Protein AF-A0A7S0KZ16-F1 (afdb_monomer_lite)

Foldseek 3Di:
DDDDDDDDDDDPDDPPPPPDQQKAKAKDDWDFDDDDPVTFIKIWIWIDGQNDIAIDIDTPVVVVVLVVVLCVVDPPDDQDDQPDDDPPPCVPPVNSVVNRVSVNVRVRVQSVDLVSLQDVSVCVVRVPDPSSNVSSPVSNVVPPDPPPPPPPPPDPDDDDDD

pLDDT: mean 79.99, std 18.36, range [36.53, 97.94]

Radius of gyration: 24.98 Å; chains: 1; bounding box: 56×68×84 Å

Structure (mmCIF, N/CA/C/O backbone):
data_AF-A0A7S0KZ16-F1
#
_entry.id   AF-A0A7S0KZ16-F1
#
loop_
_atom_site.group_PDB
_atom_site.id
_atom_site.type_symbol
_atom_site.label_atom_id
_atom_site.label_alt_id
_atom_site.label_comp_id
_atom_site.label_asym_id
_atom_site.label_entity_id
_atom_site.label_seq_id
_atom_site.pdbx_PDB_ins_code
_atom_site.Cartn_x
_atom_site.Cartn_y
_atom_site.Cartn_z
_atom_site.occupancy
_atom_site.B_iso_or_equiv
_atom_site.auth_seq_id
_atom_site.auth_comp_id
_atom_site.auth_asym_id
_atom_site.auth_atom_id
_atom_site.pdbx_PDB_model_num
ATOM 1 N N . MET A 1 1 ? 36.849 -56.746 8.263 1.00 50.38 1 MET A N 1
ATOM 2 C CA . MET A 1 1 ? 36.952 -56.008 6.993 1.00 50.38 1 MET A CA 1
ATOM 3 C C . MET A 1 1 ? 35.726 -56.386 6.199 1.00 50.38 1 MET A C 1
ATOM 5 O O . MET A 1 1 ? 35.781 -57.399 5.532 1.00 50.38 1 MET A O 1
ATOM 9 N N . ASP A 1 2 ? 34.641 -55.623 6.304 1.00 40.38 2 ASP A N 1
ATOM 10 C CA . ASP A 1 2 ? 33.486 -55.799 5.423 1.00 40.38 2 ASP A CA 1
ATOM 11 C C . ASP A 1 2 ? 32.883 -54.431 5.121 1.00 40.38 2 ASP A C 1
ATOM 13 O O . ASP A 1 2 ? 32.450 -53.699 6.012 1.00 40.38 2 ASP A O 1
ATOM 17 N N . GLN A 1 3 ? 32.970 -54.075 3.841 1.00 45.72 3 GLN A N 1
ATOM 18 C CA . GLN A 1 3 ? 32.344 -52.916 3.227 1.00 45.72 3 GLN A CA 1
ATOM 19 C C . GLN A 1 3 ? 30.837 -53.163 3.127 1.00 45.72 3 GLN A C 1
ATOM 21 O O . GLN A 1 3 ? 30.412 -54.211 2.649 1.00 45.72 3 GLN A O 1
ATOM 26 N N . CYS A 1 4 ? 30.032 -52.158 3.457 1.00 42.22 4 CYS A N 1
ATOM 27 C CA . CYS A 1 4 ? 28.726 -51.982 2.833 1.00 42.22 4 CYS A CA 1
ATOM 28 C C . CYS A 1 4 ? 28.573 -50.515 2.451 1.00 42.22 4 CYS A C 1
ATOM 30 O O . CYS A 1 4 ? 28.360 -49.628 3.274 1.00 42.22 4 CYS A O 1
ATOM 32 N N . LEU A 1 5 ? 28.763 -50.312 1.154 1.00 50.22 5 LEU A N 1
ATOM 33 C CA . LEU A 1 5 ? 28.514 -49.110 0.394 1.00 50.22 5 LEU A CA 1
ATOM 34 C C . LEU A 1 5 ? 27.001 -49.035 0.152 1.00 50.22 5 LEU A C 1
ATOM 36 O O . LEU A 1 5 ? 26.462 -49.828 -0.613 1.00 50.22 5 LEU A O 1
ATOM 40 N N . LEU A 1 6 ? 26.318 -48.088 0.787 1.00 50.50 6 LEU A N 1
ATOM 41 C CA . LEU A 1 6 ? 25.008 -47.623 0.337 1.00 50.50 6 LEU A CA 1
ATOM 42 C C . LEU A 1 6 ? 25.047 -46.103 0.327 1.00 50.50 6 LEU A C 1
ATOM 44 O O . LEU A 1 6 ? 24.808 -45.429 1.326 1.00 50.50 6 LEU A O 1
ATOM 48 N N . GLY A 1 7 ? 25.411 -45.578 -0.840 1.00 36.53 7 GLY A N 1
ATOM 49 C CA . GLY A 1 7 ? 25.066 -44.220 -1.197 1.00 36.53 7 GLY A CA 1
ATOM 50 C C . GLY A 1 7 ? 23.557 -44.105 -1.380 1.00 36.53 7 GLY A C 1
ATOM 51 O O . GLY A 1 7 ? 22.912 -45.000 -1.921 1.00 36.53 7 GLY A O 1
ATOM 52 N N . SER A 1 8 ? 23.009 -42.967 -0.976 1.00 45.72 8 SER A N 1
ATOM 53 C CA . SER A 1 8 ? 21.859 -42.389 -1.655 1.00 45.72 8 SER A CA 1
ATOM 54 C C . SER A 1 8 ? 21.905 -40.883 -1.467 1.00 45.72 8 SER A C 1
ATOM 56 O O . SER A 1 8 ? 21.788 -40.367 -0.357 1.00 45.72 8 SER A O 1
ATOM 58 N N . ALA A 1 9 ? 22.118 -40.200 -2.587 1.00 44.81 9 ALA A N 1
ATOM 59 C CA . ALA A 1 9 ? 22.010 -38.764 -2.726 1.00 44.81 9 ALA A CA 1
ATOM 60 C C . ALA A 1 9 ? 20.586 -38.313 -2.373 1.00 44.81 9 ALA A C 1
ATOM 62 O O . ALA A 1 9 ? 19.612 -38.823 -2.928 1.00 44.81 9 ALA A O 1
ATOM 63 N N . ALA A 1 10 ? 20.468 -37.340 -1.473 1.00 41.50 10 ALA A N 1
ATOM 64 C CA . ALA A 1 10 ? 19.225 -36.625 -1.234 1.00 41.50 10 ALA A CA 1
ATOM 65 C C . ALA A 1 10 ? 19.322 -35.244 -1.892 1.00 41.50 10 ALA A C 1
ATOM 67 O O . ALA A 1 10 ? 19.953 -34.331 -1.370 1.00 41.50 10 ALA A O 1
ATOM 68 N N . ALA A 1 11 ? 18.712 -35.170 -3.076 1.00 40.81 11 ALA A N 1
ATOM 69 C CA . ALA A 1 11 ? 18.061 -34.010 -3.676 1.00 40.81 11 ALA A CA 1
ATOM 70 C C . ALA A 1 11 ? 18.804 -32.659 -3.612 1.00 40.81 11 ALA A C 1
ATOM 72 O O . ALA A 1 11 ? 18.546 -31.813 -2.758 1.00 40.81 11 ALA A O 1
ATOM 73 N N . SER A 1 12 ? 19.621 -32.410 -4.637 1.00 38.12 12 SER A N 1
ATOM 74 C CA . SER A 1 12 ? 19.856 -31.054 -5.132 1.00 38.12 12 SER A CA 1
ATOM 75 C C . SER A 1 12 ? 18.574 -30.589 -5.820 1.00 38.12 12 SER A C 1
ATOM 77 O O . SER A 1 12 ? 18.321 -30.944 -6.966 1.00 38.12 12 SER A O 1
ATOM 79 N N . VAL A 1 13 ? 17.727 -29.857 -5.099 1.00 50.62 13 VAL A N 1
ATOM 80 C CA . VAL A 1 13 ? 16.671 -29.058 -5.723 1.00 50.62 13 VAL A CA 1
ATOM 81 C C . VAL A 1 13 ? 17.286 -27.733 -6.145 1.00 50.62 13 VAL A C 1
ATOM 83 O O . VAL A 1 13 ? 17.771 -26.970 -5.311 1.00 50.62 13 VAL A O 1
ATOM 86 N N . ASP A 1 14 ? 17.303 -27.498 -7.453 1.00 40.53 14 ASP A N 1
ATOM 87 C CA . ASP A 1 14 ? 17.730 -26.265 -8.097 1.00 40.53 14 ASP A CA 1
ATOM 88 C C . ASP A 1 14 ? 17.088 -25.035 -7.444 1.00 40.53 14 ASP A C 1
ATOM 90 O O . ASP A 1 14 ? 15.977 -24.611 -7.771 1.00 40.53 14 ASP A O 1
ATOM 94 N N . ALA A 1 15 ? 17.828 -24.412 -6.529 1.00 45.25 15 ALA A N 1
ATOM 95 C CA . ALA A 1 15 ? 17.589 -23.053 -6.090 1.00 45.25 15 ALA A CA 1
ATOM 96 C C . ALA A 1 15 ? 17.964 -22.126 -7.251 1.00 45.25 15 ALA A C 1
ATOM 98 O O . ALA A 1 15 ? 19.042 -21.531 -7.279 1.00 45.25 15 ALA A O 1
ATOM 99 N N . LYS A 1 16 ? 17.068 -22.013 -8.239 1.00 41.44 16 LYS A N 1
ATOM 100 C CA . LYS A 1 16 ? 17.074 -20.923 -9.215 1.00 41.44 16 LYS A CA 1
ATOM 101 C C . LYS A 1 16 ? 17.004 -19.637 -8.399 1.00 41.44 16 LYS A C 1
ATOM 103 O O . LYS A 1 16 ? 15.925 -19.274 -7.945 1.00 41.44 16 LYS A O 1
ATOM 108 N N . ARG A 1 17 ? 18.182 -19.056 -8.129 1.00 43.00 17 ARG A N 1
ATOM 109 C CA . ARG A 1 17 ? 18.468 -17.851 -7.338 1.00 43.00 17 ARG A CA 1
ATOM 110 C C . ARG A 1 17 ? 17.226 -16.969 -7.276 1.00 43.00 17 ARG A C 1
ATOM 112 O O . ARG A 1 17 ? 16.964 -16.221 -8.214 1.00 43.00 17 ARG A O 1
ATOM 119 N N . ALA A 1 18 ? 16.439 -17.128 -6.210 1.00 44.47 18 ALA A N 1
ATOM 120 C CA . ALA A 1 18 ? 15.305 -16.270 -5.925 1.00 44.47 18 ALA A CA 1
ATOM 121 C C . ALA A 1 18 ? 15.908 -14.910 -5.590 1.00 44.47 18 ALA A C 1
ATOM 123 O O . ALA A 1 18 ? 16.261 -14.625 -4.448 1.00 44.47 18 ALA A O 1
ATOM 124 N N . GLU A 1 19 ? 16.177 -14.132 -6.633 1.00 52.91 19 GLU A N 1
ATOM 125 C CA . GLU A 1 19 ? 16.600 -12.755 -6.507 1.00 52.91 19 GLU A CA 1
ATOM 126 C C . GLU A 1 19 ? 15.484 -12.069 -5.722 1.00 52.91 19 GLU A C 1
ATOM 128 O O . GLU A 1 19 ? 14.324 -12.080 -6.137 1.00 52.91 19 GLU A O 1
ATOM 133 N N . SER A 1 20 ? 15.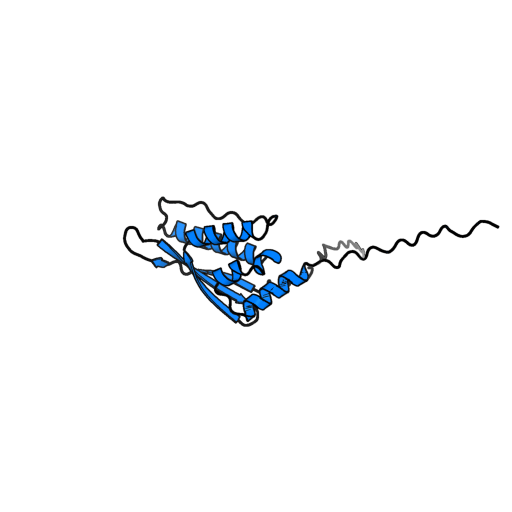817 -11.618 -4.511 1.00 56.53 20 SER A N 1
ATOM 134 C CA . SER A 1 20 ? 14.879 -10.954 -3.613 1.00 56.53 20 SER A CA 1
ATOM 135 C C . SER A 1 20 ? 14.099 -9.899 -4.396 1.00 56.53 20 SER A C 1
ATOM 137 O O . SER A 1 20 ? 14.728 -9.181 -5.183 1.00 56.53 20 SER A O 1
ATOM 139 N N . PRO A 1 21 ? 12.771 -9.782 -4.203 1.00 62.44 21 PRO A N 1
ATOM 140 C CA . PRO A 1 21 ? 12.005 -8.763 -4.900 1.00 62.44 21 PRO A CA 1
ATOM 141 C C . PRO A 1 21 ? 12.685 -7.405 -4.661 1.00 62.44 21 PRO A C 1
ATOM 143 O O . PRO A 1 21 ? 13.026 -7.091 -3.518 1.00 62.44 21 PRO A O 1
ATOM 146 N N . PRO A 1 22 ? 12.943 -6.612 -5.716 1.00 79.12 22 PRO A N 1
ATOM 147 C CA . PRO A 1 22 ? 13.718 -5.376 -5.612 1.00 79.12 22 PRO A CA 1
ATOM 148 C C . PRO A 1 22 ? 13.021 -4.324 -4.750 1.00 79.12 22 PRO A C 1
ATOM 150 O O . PRO A 1 22 ? 13.647 -3.338 -4.367 1.00 79.12 22 PRO A O 1
ATOM 153 N N . ILE A 1 23 ? 11.737 -4.541 -4.458 1.00 91.00 23 ILE A N 1
ATOM 154 C CA . ILE A 1 23 ? 10.896 -3.710 -3.616 1.00 91.00 23 ILE A CA 1
ATOM 155 C C . ILE A 1 23 ? 10.268 -4.612 -2.553 1.00 91.00 23 ILE A C 1
ATOM 157 O O . ILE A 1 23 ? 9.728 -5.676 -2.851 1.00 91.00 23 ILE A O 1
ATOM 161 N N . SER A 1 24 ? 10.329 -4.168 -1.306 1.00 93.88 24 SER A N 1
ATOM 162 C CA . SER A 1 24 ? 9.636 -4.755 -0.163 1.00 93.88 24 SER A CA 1
ATOM 163 C C . SER A 1 24 ? 8.591 -3.772 0.349 1.00 93.88 24 SER A C 1
ATOM 165 O O . SER A 1 24 ? 8.783 -2.561 0.242 1.00 93.88 24 SER A O 1
ATOM 167 N N . ILE A 1 25 ? 7.484 -4.288 0.888 1.00 95.62 25 ILE A N 1
ATOM 168 C CA . ILE A 1 25 ? 6.416 -3.463 1.454 1.00 95.62 25 ILE A CA 1
ATOM 169 C C . ILE A 1 25 ? 5.954 -3.994 2.807 1.00 95.62 25 ILE A C 1
ATOM 171 O O . ILE A 1 25 ? 5.820 -5.207 2.997 1.00 95.62 25 ILE A O 1
ATOM 175 N N . ILE A 1 26 ? 5.726 -3.068 3.735 1.00 96.62 26 ILE A N 1
ATOM 176 C CA . ILE A 1 26 ? 5.249 -3.319 5.097 1.00 96.62 26 ILE A CA 1
ATOM 177 C C . ILE A 1 26 ? 4.013 -2.453 5.339 1.00 96.62 26 ILE A C 1
ATOM 179 O O . ILE A 1 26 ? 3.956 -1.312 4.872 1.00 96.62 26 ILE A O 1
ATOM 183 N N . VAL A 1 27 ? 3.031 -3.000 6.060 1.00 96.81 27 VAL A N 1
ATOM 184 C CA . VAL A 1 27 ? 1.834 -2.266 6.484 1.00 96.81 27 VAL A CA 1
ATOM 185 C C . VAL A 1 27 ? 1.758 -2.280 8.000 1.00 96.81 27 VAL A C 1
ATOM 187 O O . VAL A 1 27 ? 1.557 -3.328 8.611 1.00 96.81 27 VAL A O 1
ATOM 190 N N . ASP A 1 28 ? 1.898 -1.113 8.614 1.00 95.62 28 ASP A N 1
ATOM 191 C CA . ASP A 1 28 ? 1.998 -0.992 10.063 1.00 95.62 28 ASP A CA 1
ATOM 192 C C . ASP A 1 28 ? 1.279 0.250 10.610 1.00 95.62 28 ASP A C 1
ATOM 194 O O . ASP A 1 28 ? 0.495 0.904 9.913 1.00 95.62 28 ASP A O 1
ATOM 198 N N . ASP A 1 29 ? 1.501 0.503 11.905 1.00 95.88 29 ASP A N 1
ATOM 199 C CA . ASP A 1 29 ? 1.053 1.696 12.628 1.00 95.88 29 ASP A CA 1
ATOM 200 C C . ASP A 1 29 ? -0.413 2.068 12.332 1.00 95.88 29 ASP A C 1
ATOM 202 O O . ASP A 1 29 ? -0.688 3.122 11.749 1.00 95.88 29 ASP A O 1
ATOM 206 N N . PRO A 1 30 ? -1.385 1.198 12.666 1.00 95.56 30 PRO A N 1
ATOM 207 C CA . PRO A 1 30 ? -2.780 1.514 12.424 1.00 95.56 30 PRO A CA 1
ATOM 208 C C . PRO A 1 30 ? -3.220 2.687 13.304 1.00 95.56 30 PRO A C 1
ATOM 210 O O . PRO A 1 30 ? -3.133 2.623 14.530 1.00 95.56 30 PRO A O 1
ATOM 213 N N . GLN A 1 31 ? -3.761 3.733 12.685 1.00 94.75 31 GLN A N 1
ATOM 214 C CA . GLN A 1 31 ? -4.245 4.918 13.392 1.00 94.75 31 GLN A CA 1
ATOM 215 C C . GLN A 1 31 ? -5.729 5.131 13.158 1.00 94.75 31 GLN A C 1
ATOM 217 O O . GLN A 1 31 ? -6.272 4.862 12.087 1.00 94.75 31 GLN A O 1
ATOM 222 N N . LEU A 1 32 ? -6.400 5.595 14.205 1.00 93.56 32 LEU A N 1
ATOM 223 C CA . LEU A 1 32 ? -7.820 5.878 14.187 1.00 93.56 32 LEU A CA 1
ATOM 224 C C . LEU A 1 32 ? -8.015 7.380 14.036 1.00 93.56 32 LEU A C 1
ATOM 226 O O . LEU A 1 32 ? -7.818 8.139 14.980 1.00 93.56 32 LEU A O 1
ATOM 230 N N . GLU A 1 33 ? -8.403 7.790 12.841 1.00 92.81 33 GLU A N 1
ATOM 231 C CA . GLU A 1 33 ? -8.533 9.187 12.456 1.00 92.81 33 GLU A CA 1
ATOM 232 C C . GLU A 1 33 ? -10.007 9.594 12.344 1.00 92.81 33 GLU A C 1
ATOM 234 O O . GLU A 1 33 ? -10.902 8.770 12.121 1.00 92.81 33 GLU A O 1
ATOM 239 N N . GLY A 1 34 ? -10.264 10.894 12.481 1.00 89.31 34 GLY A N 1
ATOM 240 C CA . GLY A 1 34 ? -11.601 11.478 12.399 1.00 89.31 34 GLY A CA 1
ATOM 241 C C . GLY A 1 34 ? -12.430 11.349 13.681 1.00 89.31 34 GLY A C 1
ATOM 242 O O . GLY A 1 34 ? -12.017 10.770 14.685 1.00 89.31 34 GLY A O 1
ATOM 243 N N . TYR A 1 35 ? -13.639 11.910 13.641 1.00 87.00 35 TYR A N 1
ATOM 244 C CA . TYR A 1 35 ? -14.550 11.970 14.783 1.00 87.00 35 TYR A CA 1
ATOM 245 C C . TYR A 1 35 ? -15.983 11.636 14.359 1.00 87.00 35 TYR A C 1
ATOM 247 O O . TYR A 1 35 ? -16.420 11.965 13.256 1.00 87.00 35 TYR A O 1
ATOM 255 N N . GLY A 1 36 ? -16.722 10.957 15.240 1.00 86.12 36 GLY A N 1
ATOM 256 C CA . GLY A 1 36 ? -18.113 10.574 14.996 1.00 86.12 36 GLY A CA 1
ATOM 257 C C . GLY A 1 36 ? -18.295 9.820 13.664 1.00 86.12 36 GLY A C 1
ATOM 258 O O . GLY A 1 36 ? -17.674 8.769 13.476 1.00 86.12 36 GLY A O 1
ATOM 259 N N . PRO A 1 37 ? -19.123 10.319 12.727 1.00 85.81 37 PRO A N 1
ATOM 260 C CA . PRO A 1 37 ? -19.435 9.624 11.477 1.00 85.81 37 PRO A CA 1
ATOM 261 C C . PRO A 1 37 ? -18.259 9.543 10.490 1.00 85.81 37 PRO A C 1
ATOM 263 O O . PRO A 1 37 ? -18.258 8.666 9.627 1.00 85.81 37 PRO A O 1
ATOM 266 N N . THR A 1 38 ? -17.246 10.410 10.610 1.00 87.88 38 THR A N 1
ATOM 267 C CA . THR A 1 38 ? -16.069 10.409 9.719 1.00 87.88 38 THR A CA 1
ATOM 268 C C . THR A 1 38 ? -14.936 9.519 10.225 1.00 87.88 38 THR A C 1
ATOM 270 O O . THR A 1 38 ? -13.906 9.399 9.562 1.00 87.88 38 THR A O 1
ATOM 273 N N . LYS A 1 39 ? -15.122 8.864 11.378 1.00 91.94 39 LYS A N 1
ATOM 274 C CA . LYS A 1 39 ? -14.113 8.024 12.020 1.00 91.94 39 LYS A CA 1
ATOM 275 C C . LYS A 1 39 ? -13.725 6.825 11.148 1.00 91.94 39 LYS A C 1
ATOM 277 O O . LYS A 1 39 ? -14.583 6.016 10.773 1.00 91.94 39 LYS A O 1
ATOM 282 N N . HIS A 1 40 ? -12.434 6.679 10.863 1.00 91.81 40 HIS A N 1
ATOM 283 C CA . HIS A 1 40 ? -11.881 5.608 10.037 1.00 91.81 40 HIS A CA 1
ATOM 284 C C . HIS A 1 40 ? -10.468 5.213 10.480 1.00 91.81 40 HIS A C 1
ATOM 286 O O . HIS A 1 40 ? -9.793 5.959 11.176 1.00 91.81 40 HIS A O 1
ATOM 292 N N . THR A 1 41 ? -10.037 4.016 10.086 1.00 94.00 41 THR A N 1
ATOM 293 C CA . THR A 1 41 ? -8.686 3.520 10.370 1.00 94.00 41 THR A CA 1
ATOM 294 C C . THR A 1 41 ? -7.808 3.686 9.135 1.00 94.00 41 THR A C 1
ATOM 296 O O . THR A 1 41 ? -8.185 3.214 8.054 1.00 94.00 41 THR A O 1
ATOM 299 N N . THR A 1 42 ? -6.662 4.339 9.304 1.00 96.06 42 THR A N 1
ATOM 300 C CA . THR A 1 42 ? -5.587 4.441 8.314 1.00 96.06 42 THR A CA 1
ATOM 301 C C . THR A 1 42 ? -4.446 3.509 8.696 1.00 96.06 42 THR A C 1
ATOM 303 O O . THR A 1 42 ? -4.244 3.192 9.868 1.00 96.06 42 THR A O 1
ATOM 306 N N . TYR A 1 43 ? -3.704 3.062 7.693 1.00 96.69 43 TYR A N 1
ATOM 307 C CA . TYR A 1 43 ? -2.519 2.232 7.853 1.00 96.69 43 TYR A CA 1
ATOM 308 C C . TYR A 1 43 ? -1.351 2.932 7.185 1.00 96.69 43 TYR A C 1
ATOM 310 O O . TYR A 1 43 ? -1.526 3.517 6.112 1.00 96.69 43 TYR A O 1
ATOM 318 N N . ARG A 1 44 ? -0.175 2.861 7.803 1.00 97.38 44 ARG A N 1
ATOM 319 C CA . ARG A 1 44 ? 1.056 3.334 7.183 1.00 97.38 44 ARG A CA 1
ATOM 320 C C . ARG A 1 44 ? 1.597 2.247 6.268 1.00 97.38 44 ARG A C 1
ATOM 322 O O . ARG A 1 44 ? 1.684 1.087 6.659 1.00 97.38 44 ARG A O 1
ATOM 329 N N . LEU A 1 45 ? 1.929 2.630 5.043 1.00 97.94 45 LEU A N 1
ATOM 330 C CA . LEU A 1 45 ? 2.528 1.758 4.040 1.00 97.94 45 LEU A CA 1
ATOM 331 C C . LEU A 1 45 ? 3.963 2.216 3.849 1.00 97.94 45 LEU A C 1
ATOM 333 O O . LEU A 1 45 ? 4.186 3.395 3.589 1.00 97.94 45 LEU A O 1
ATOM 337 N N . VAL A 1 46 ? 4.923 1.306 3.982 1.00 97.75 46 VAL A N 1
ATOM 338 C CA . VAL A 1 46 ? 6.347 1.607 3.804 1.00 97.75 46 VAL A CA 1
ATOM 339 C C . VAL A 1 46 ? 6.891 0.727 2.697 1.00 97.75 46 VAL A C 1
ATOM 341 O O . VAL A 1 46 ? 6.886 -0.496 2.825 1.00 97.75 46 VAL A O 1
ATOM 344 N N . SER A 1 47 ? 7.349 1.354 1.617 1.00 96.69 47 SER A N 1
ATOM 345 C CA . SER A 1 47 ? 7.989 0.685 0.485 1.00 96.69 47 SER A CA 1
ATOM 346 C C . SER A 1 47 ? 9.487 0.949 0.511 1.00 96.69 47 SER A C 1
ATOM 348 O O . SER A 1 47 ? 9.897 2.100 0.629 1.00 96.69 47 SER A O 1
ATOM 350 N N . THR A 1 48 ? 10.299 -0.093 0.358 1.00 95.31 48 THR A N 1
ATOM 351 C CA . THR A 1 48 ? 11.766 0.013 0.374 1.00 95.31 48 THR A CA 1
ATOM 352 C C . THR A 1 48 ? 12.357 -0.792 -0.770 1.00 95.31 48 THR A C 1
ATOM 354 O O . THR A 1 48 ? 12.053 -1.978 -0.907 1.00 95.31 48 THR A O 1
ATOM 357 N N . GLY A 1 49 ? 13.221 -0.169 -1.570 1.00 92.19 49 GLY A N 1
ATOM 358 C CA . GLY A 1 49 ? 13.804 -0.784 -2.760 1.00 92.19 49 GLY A CA 1
ATOM 359 C C . GLY A 1 49 ? 14.726 0.162 -3.526 1.00 92.19 49 GLY A C 1
ATOM 360 O O . GLY A 1 49 ? 14.598 1.378 -3.424 1.00 92.19 49 GLY A O 1
ATOM 361 N N . ALA A 1 50 ? 15.684 -0.397 -4.271 1.00 86.75 50 ALA A N 1
ATOM 362 C CA . ALA A 1 50 ? 16.628 0.356 -5.113 1.00 86.75 50 ALA A CA 1
ATOM 363 C C . ALA A 1 50 ? 17.320 1.557 -4.423 1.00 86.75 50 ALA A C 1
ATOM 365 O O . ALA A 1 50 ? 17.521 2.609 -5.024 1.00 86.75 50 ALA A O 1
ATOM 366 N N . GLY A 1 51 ? 17.681 1.406 -3.142 1.00 88.50 51 GLY A N 1
ATOM 367 C CA . GLY A 1 51 ? 18.343 2.461 -2.363 1.00 88.50 51 GLY A CA 1
ATOM 368 C C . GLY A 1 51 ? 17.431 3.623 -1.952 1.00 88.50 51 GLY A C 1
ATOM 369 O O . GLY A 1 51 ? 17.925 4.626 -1.447 1.00 88.50 51 GLY A O 1
ATOM 370 N N . SER A 1 52 ? 16.117 3.495 -2.146 1.00 92.62 52 SER A N 1
ATOM 371 C CA . SER A 1 52 ? 15.113 4.483 -1.762 1.00 92.62 52 SER A CA 1
ATOM 372 C C . SER A 1 52 ? 14.047 3.862 -0.857 1.00 92.62 52 SER A C 1
ATOM 374 O O . SER A 1 52 ? 13.852 2.641 -0.820 1.00 92.62 52 SER A O 1
ATOM 376 N N . SER A 1 53 ? 13.359 4.718 -0.111 1.00 94.00 53 SER A N 1
ATOM 377 C CA . SER A 1 53 ? 12.185 4.359 0.669 1.00 94.00 53 SER A CA 1
ATOM 378 C C . SER A 1 53 ? 11.104 5.421 0.508 1.00 94.00 53 SER A C 1
ATOM 380 O O . SER A 1 53 ? 11.388 6.606 0.338 1.00 94.00 53 SER A O 1
ATOM 382 N N . ALA A 1 54 ? 9.855 4.976 0.552 1.00 96.19 54 ALA A N 1
ATOM 383 C CA . ALA A 1 54 ? 8.673 5.819 0.490 1.00 96.19 54 ALA A CA 1
ATOM 384 C C . ALA A 1 54 ? 7.689 5.385 1.569 1.00 96.19 54 ALA A C 1
ATOM 386 O O . ALA A 1 54 ? 7.591 4.195 1.889 1.00 96.19 54 ALA A O 1
ATOM 387 N N . SER A 1 55 ? 6.955 6.344 2.126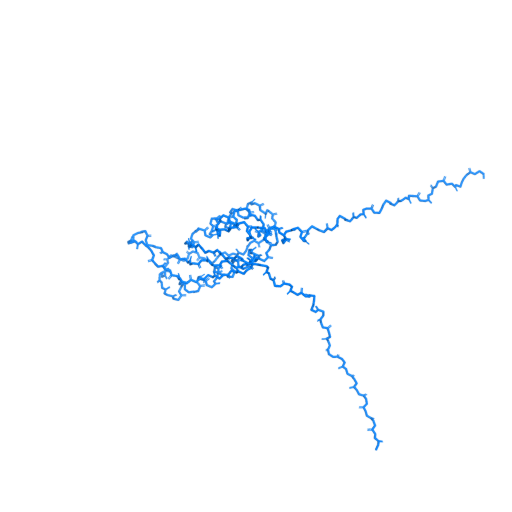 1.00 96.69 55 SER A N 1
ATOM 388 C CA . SER A 1 55 ? 5.907 6.051 3.093 1.00 96.69 55 SER A CA 1
ATOM 389 C C . SER A 1 55 ? 4.680 6.910 2.856 1.00 96.69 55 SER A C 1
ATOM 391 O O . SER A 1 55 ? 4.794 8.132 2.799 1.00 96.69 55 SER A O 1
ATOM 393 N N . CYS A 1 56 ? 3.513 6.281 2.818 1.00 97.19 56 CYS A N 1
ATOM 394 C CA . CYS A 1 56 ? 2.222 6.952 2.706 1.00 97.19 56 CYS A CA 1
ATOM 395 C C . CYS A 1 56 ? 1.221 6.349 3.704 1.00 97.19 56 CYS A C 1
ATOM 397 O O . CYS A 1 56 ? 1.516 5.363 4.388 1.00 97.19 56 CYS A O 1
ATOM 399 N N . ARG A 1 57 ? 0.036 6.955 3.838 1.00 96.88 57 ARG A N 1
ATOM 400 C CA . ARG A 1 57 ? -1.043 6.430 4.687 1.00 96.88 57 ARG A CA 1
ATOM 401 C C . ARG A 1 57 ? -2.331 6.322 3.894 1.00 96.88 57 ARG A C 1
ATOM 403 O O . ARG A 1 57 ? -2.756 7.293 3.280 1.00 96.88 57 ARG A O 1
ATOM 410 N N . HIS A 1 58 ? -2.981 5.166 3.983 1.00 95.69 58 HIS A N 1
ATOM 411 C CA . HIS A 1 58 ? -4.254 4.919 3.310 1.00 95.69 58 HIS A CA 1
ATOM 412 C C . HIS A 1 58 ? -5.270 4.253 4.224 1.00 95.69 58 HIS A C 1
ATOM 414 O O . HIS A 1 58 ? -4.936 3.449 5.100 1.00 95.69 58 HIS A O 1
ATOM 420 N N . ARG A 1 59 ? -6.549 4.556 3.994 1.00 93.81 59 ARG A N 1
ATOM 421 C CA . ARG A 1 59 ? -7.658 3.854 4.655 1.00 93.81 59 ARG A CA 1
ATOM 422 C C . ARG A 1 59 ? -8.095 2.642 3.843 1.00 93.81 59 ARG A C 1
ATOM 424 O O . ARG A 1 59 ? -7.994 2.623 2.621 1.00 93.81 59 ARG A O 1
ATOM 431 N N . PHE A 1 60 ? -8.707 1.663 4.511 1.00 91.19 60 PHE A N 1
ATOM 432 C CA . PHE A 1 60 ? -9.135 0.402 3.885 1.00 91.19 60 PHE A CA 1
ATOM 433 C C . PHE A 1 60 ? -9.941 0.569 2.578 1.00 91.19 60 PHE A C 1
ATOM 435 O O . PHE A 1 60 ? -9.752 -0.188 1.633 1.00 91.19 60 PHE A O 1
ATOM 442 N N . SER A 1 61 ? -10.841 1.555 2.497 1.00 90.81 61 SER A N 1
ATOM 443 C CA . SER A 1 61 ? -11.677 1.740 1.302 1.00 90.81 61 SER A CA 1
ATOM 444 C C . SER A 1 61 ? -10.901 2.176 0.057 1.00 90.81 61 SER A C 1
ATOM 446 O O . SER A 1 61 ? -11.407 1.994 -1.048 1.00 90.81 61 SER A O 1
ATOM 448 N N . GLU A 1 62 ? -9.702 2.734 0.209 1.00 94.19 62 GLU A N 1
ATOM 449 C CA . GLU A 1 62 ? -8.859 3.148 -0.917 1.00 94.19 62 GLU A CA 1
ATOM 450 C C . GLU A 1 62 ? -8.187 1.951 -1.589 1.00 94.19 62 GLU A C 1
ATOM 452 O O . GLU A 1 62 ? -8.110 1.912 -2.813 1.00 94.19 62 GLU A O 1
ATOM 457 N N . PHE A 1 63 ? -7.847 0.912 -0.819 1.00 93.75 63 PHE A N 1
ATOM 458 C CA . PHE A 1 63 ? -7.341 -0.356 -1.355 1.00 93.75 63 PHE A CA 1
ATOM 459 C C . PHE A 1 63 ? -8.338 -1.018 -2.311 1.00 93.75 63 PHE A C 1
ATOM 461 O O . PHE A 1 63 ? -7.951 -1.563 -3.340 1.00 93.75 63 PHE A O 1
ATOM 468 N N . GLY A 1 64 ? -9.636 -0.942 -1.998 1.00 91.88 64 GLY A N 1
ATOM 469 C CA . GLY A 1 64 ? -10.692 -1.422 -2.895 1.00 91.88 64 GLY A CA 1
ATOM 470 C C . GLY A 1 64 ? -10.691 -0.684 -4.228 1.00 91.88 64 GLY A C 1
ATOM 471 O O . GLY A 1 64 ? -10.704 -1.311 -5.281 1.00 91.88 64 GLY A O 1
ATOM 472 N N . ARG A 1 65 ? -10.589 0.649 -4.176 1.00 92.44 65 ARG A N 1
ATOM 473 C CA . ARG A 1 65 ? -10.577 1.497 -5.373 1.00 92.44 65 ARG A CA 1
ATOM 474 C C . ARG A 1 65 ? -9.371 1.204 -6.261 1.00 92.44 65 ARG A C 1
ATOM 476 O O . ARG A 1 65 ? -9.566 0.978 -7.450 1.00 92.44 65 ARG A O 1
ATOM 483 N N . VAL A 1 66 ? -8.163 1.154 -5.689 1.00 94.19 66 VAL A N 1
ATOM 484 C CA . VAL A 1 66 ? -6.949 0.875 -6.473 1.00 94.19 66 VAL A CA 1
ATOM 485 C C . VAL A 1 66 ? -6.974 -0.542 -7.042 1.00 94.19 66 VAL A C 1
ATOM 487 O O . VAL A 1 66 ? -6.609 -0.741 -8.192 1.00 94.19 66 VAL A O 1
ATOM 490 N N . ARG A 1 67 ? -7.487 -1.533 -6.296 1.00 91.94 67 ARG A N 1
ATOM 491 C CA . ARG A 1 67 ? -7.665 -2.898 -6.809 1.00 91.94 67 ARG A CA 1
ATOM 492 C C . ARG A 1 67 ? -8.571 -2.919 -8.038 1.00 91.94 67 ARG A C 1
ATOM 494 O O . ARG A 1 67 ? -8.221 -3.549 -9.029 1.00 91.94 67 ARG A O 1
ATOM 501 N N . ASP A 1 68 ? -9.719 -2.253 -7.979 1.00 91.56 68 ASP A N 1
ATOM 502 C CA . ASP A 1 68 ? -10.668 -2.218 -9.096 1.00 91.56 68 ASP A CA 1
ATOM 503 C C . ASP A 1 68 ? -10.078 -1.500 -10.319 1.00 91.56 68 ASP A C 1
ATOM 505 O O . ASP A 1 68 ? -10.310 -1.903 -11.460 1.00 91.56 68 ASP A O 1
ATOM 509 N N . GLU A 1 69 ? -9.268 -0.467 -10.088 1.00 92.44 69 GLU A N 1
ATOM 510 C CA . GLU A 1 69 ? -8.528 0.226 -11.138 1.00 92.44 69 GLU A CA 1
ATOM 511 C C . GLU A 1 69 ? -7.466 -0.671 -11.790 1.00 92.44 69 GLU A C 1
ATOM 513 O O . GLU A 1 69 ? -7.432 -0.788 -13.017 1.00 92.44 69 GLU A O 1
ATOM 518 N N . LEU A 1 70 ? -6.678 -1.381 -10.978 1.00 92.00 70 LEU A N 1
ATOM 519 C CA . LEU A 1 70 ? -5.645 -2.315 -11.431 1.00 92.00 70 LEU A CA 1
ATOM 520 C C . LEU A 1 70 ? -6.243 -3.486 -12.220 1.00 92.00 70 LEU A C 1
ATOM 522 O O . LEU A 1 70 ? -5.709 -3.852 -13.268 1.00 92.00 70 LEU A O 1
ATOM 526 N N . MET A 1 71 ? -7.375 -4.043 -11.771 1.00 90.50 71 MET A N 1
ATOM 527 C CA . MET A 1 71 ? -8.083 -5.104 -12.504 1.00 90.50 71 MET A CA 1
ATOM 528 C C . MET A 1 71 ? -8.552 -4.629 -13.881 1.00 90.50 71 MET A C 1
ATOM 530 O O . MET A 1 71 ? -8.482 -5.378 -14.852 1.00 90.50 71 MET A O 1
ATOM 534 N N . ARG A 1 72 ? -9.012 -3.378 -13.985 1.00 90.31 72 ARG A N 1
ATOM 535 C CA . ARG A 1 72 ? -9.438 -2.789 -15.260 1.00 90.31 72 ARG A CA 1
ATOM 536 C C . ARG A 1 72 ? -8.260 -2.511 -16.197 1.00 90.31 72 ARG A C 1
ATOM 538 O O . ARG A 1 72 ? -8.427 -2.624 -17.406 1.00 90.31 72 ARG A O 1
ATOM 545 N N . ALA A 1 73 ? -7.096 -2.158 -15.657 1.00 89.19 73 ALA A N 1
ATOM 546 C CA . ALA A 1 73 ? -5.892 -1.889 -16.442 1.00 89.19 73 ALA A CA 1
ATOM 547 C C . ALA A 1 73 ? -5.162 -3.158 -16.911 1.00 89.19 73 ALA A C 1
ATOM 549 O O . ALA A 1 73 ? -4.442 -3.114 -17.904 1.00 89.19 73 ALA A O 1
ATOM 550 N N . SER A 1 74 ? -5.337 -4.282 -16.211 1.00 87.06 74 SER A N 1
ATOM 551 C CA . SER A 1 74 ? -4.648 -5.547 -16.498 1.00 87.06 74 SER A CA 1
ATOM 552 C C . SER A 1 74 ? -5.630 -6.722 -16.631 1.00 87.06 74 SER A C 1
ATOM 554 O O . SER A 1 74 ? -5.676 -7.609 -15.771 1.00 87.06 74 SER A O 1
ATOM 556 N N . PRO A 1 75 ? -6.438 -6.757 -17.711 1.00 80.94 75 PRO A N 1
ATOM 557 C CA . PRO A 1 75 ? -7.366 -7.856 -17.948 1.00 80.94 75 PRO A CA 1
ATOM 558 C C . PRO A 1 75 ? -6.588 -9.171 -18.094 1.00 80.94 75 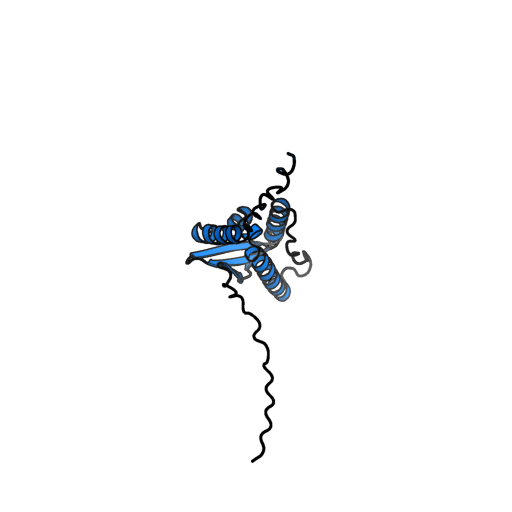PRO A C 1
ATOM 560 O O . PRO A 1 75 ? -5.724 -9.303 -18.955 1.00 80.94 75 PRO A O 1
ATOM 563 N N . GLY A 1 76 ? -6.882 -10.140 -17.226 1.00 80.31 76 GLY A N 1
ATOM 564 C CA . GLY A 1 76 ? -6.206 -11.443 -17.188 1.00 80.31 76 GLY A CA 1
ATOM 565 C C . GLY A 1 76 ? -5.321 -11.664 -15.961 1.00 80.31 76 GLY A C 1
ATOM 566 O O . GLY A 1 76 ? -4.983 -12.809 -15.669 1.00 80.31 76 GLY A O 1
ATOM 567 N N . VAL A 1 77 ? -5.006 -10.617 -15.189 1.00 82.75 77 VAL A N 1
ATOM 568 C CA . VAL A 1 77 ? -4.326 -10.786 -13.899 1.00 82.75 77 VAL A CA 1
ATOM 569 C C . VAL A 1 77 ? -5.356 -10.997 -12.792 1.00 82.75 77 VAL A C 1
ATOM 571 O O . VAL A 1 77 ? -6.215 -10.152 -12.538 1.00 82.75 77 VAL A O 1
ATOM 574 N N . VAL A 1 78 ? -5.255 -12.127 -12.091 1.00 82.31 78 VAL A N 1
ATOM 575 C CA . VAL A 1 78 ? -6.083 -12.396 -10.910 1.00 82.31 78 VAL A CA 1
ATOM 576 C C . VAL A 1 78 ? -5.479 -11.667 -9.717 1.00 82.31 78 VAL A C 1
ATOM 578 O O . VAL A 1 78 ? -4.526 -12.138 -9.098 1.00 82.31 78 VAL A O 1
ATOM 581 N N . LEU A 1 79 ? -6.035 -10.499 -9.392 1.00 83.94 79 LEU A N 1
ATOM 582 C CA . LEU A 1 79 ? -5.640 -9.786 -8.183 1.00 83.94 79 LEU A CA 1
ATOM 583 C C . LEU A 1 79 ? -6.219 -10.464 -6.939 1.00 83.94 79 LEU A C 1
ATOM 585 O O . LEU A 1 79 ? -7.380 -10.895 -6.950 1.00 83.94 79 LEU A O 1
ATOM 589 N N . PRO A 1 80 ? -5.454 -10.502 -5.839 1.00 83.19 80 PRO A N 1
ATOM 590 C CA . PRO A 1 80 ? -5.936 -11.054 -4.588 1.00 83.19 80 PRO A CA 1
ATOM 591 C C . PRO A 1 80 ? -7.218 -10.376 -4.111 1.00 83.19 80 PRO A C 1
ATOM 593 O O . PRO A 1 80 ? -7.451 -9.175 -4.302 1.00 83.19 80 PRO A O 1
ATOM 596 N N . VAL A 1 81 ? -8.080 -11.179 -3.493 1.00 77.94 81 VAL A N 1
ATOM 597 C CA . VAL A 1 81 ? -9.315 -10.686 -2.890 1.00 77.94 81 VAL A CA 1
ATOM 598 C C . VAL A 1 81 ? -8.972 -9.885 -1.640 1.00 77.94 81 VAL A C 1
ATOM 600 O O . VAL A 1 81 ? -8.226 -10.339 -0.772 1.00 77.94 81 VAL A O 1
ATOM 603 N N . LEU A 1 82 ? -9.510 -8.671 -1.548 1.00 79.88 82 LEU A N 1
ATOM 604 C CA . LEU A 1 82 ? -9.428 -7.905 -0.311 1.00 79.88 82 LEU A CA 1
ATOM 605 C C . LEU A 1 82 ? -10.317 -8.567 0.747 1.00 79.88 82 LEU A C 1
ATOM 607 O O . LEU A 1 82 ? -11.367 -9.116 0.401 1.00 79.88 82 LEU A O 1
ATOM 611 N N . PRO A 1 83 ? -9.934 -8.502 2.032 1.00 73.12 83 PRO A N 1
ATOM 612 C CA . PRO A 1 83 ? -10.792 -8.984 3.101 1.00 73.12 83 PRO A CA 1
ATOM 613 C C . PRO A 1 83 ? -12.155 -8.302 3.057 1.00 73.12 83 PRO A C 1
ATOM 615 O O . PRO A 1 83 ? -12.277 -7.138 2.671 1.00 73.12 83 PRO A O 1
ATOM 618 N N . GLU A 1 84 ? -13.183 -9.020 3.494 1.00 69.19 84 GLU A N 1
ATOM 619 C CA . GLU A 1 84 ? -14.546 -8.518 3.437 1.00 69.19 84 GLU A CA 1
ATOM 620 C C . GLU A 1 84 ? -14.708 -7.224 4.252 1.00 69.19 84 GLU A C 1
ATOM 622 O O . GLU A 1 84 ? -14.111 -7.012 5.321 1.00 69.19 84 GLU A O 1
ATOM 627 N N . LYS A 1 85 ? -15.527 -6.311 3.725 1.00 72.25 85 LYS A N 1
ATOM 628 C CA . LYS A 1 85 ? -15.811 -5.026 4.358 1.00 72.25 85 LYS A CA 1
ATOM 629 C C . LYS A 1 85 ? -16.726 -5.237 5.568 1.00 72.25 85 LYS A C 1
ATOM 631 O O . LYS A 1 85 ? -17.928 -5.010 5.499 1.00 72.25 85 LYS A O 1
ATOM 636 N N . GLN A 1 86 ? -16.150 -5.619 6.704 1.00 72.69 86 GLN A N 1
ATOM 637 C CA . GLN A 1 86 ? -16.905 -5.739 7.950 1.00 72.69 86 GLN A CA 1
ATOM 638 C C . GLN A 1 86 ? -17.287 -4.353 8.491 1.00 72.69 86 GLN A C 1
ATOM 640 O O . GLN A 1 86 ? -16.431 -3.477 8.663 1.00 72.69 86 GLN A O 1
ATOM 645 N N . VAL A 1 87 ? -18.580 -4.158 8.754 1.00 67.81 87 VAL A N 1
ATOM 646 C CA . VAL A 1 87 ? -19.130 -2.916 9.328 1.00 67.81 87 VAL A CA 1
ATOM 647 C C . VAL A 1 87 ? -19.189 -2.994 10.857 1.00 67.81 87 VAL A C 1
ATOM 649 O O . VAL A 1 87 ? -18.911 -2.000 11.529 1.00 67.81 87 VAL A O 1
ATOM 652 N N . LEU A 1 88 ? -19.483 -4.179 11.401 1.00 70.56 88 LEU A N 1
ATOM 653 C CA . LEU A 1 88 ? -19.545 -4.454 12.839 1.00 70.56 88 LEU A CA 1
ATOM 654 C C . LEU A 1 88 ? -18.136 -4.628 13.426 1.00 70.56 88 LEU A C 1
ATOM 656 O O . LEU A 1 88 ? -17.275 -5.239 12.797 1.00 70.56 88 LEU A O 1
ATOM 660 N N . ASN A 1 89 ? -17.892 -4.085 14.622 1.00 76.81 89 ASN A N 1
ATOM 661 C CA . ASN A 1 89 ? -16.603 -4.137 15.335 1.00 76.81 89 ASN A CA 1
ATOM 662 C C . ASN A 1 89 ? -15.379 -3.700 14.507 1.00 76.81 89 ASN A C 1
ATOM 664 O O . ASN A 1 89 ? -14.253 -4.102 14.781 1.00 76.81 89 ASN A O 1
ATOM 668 N N . ARG A 1 90 ? -15.572 -2.812 13.521 1.00 78.31 90 ARG A N 1
ATOM 669 C CA . ARG A 1 90 ? -14.500 -2.363 12.614 1.00 78.31 90 ARG A CA 1
ATOM 670 C C . ARG A 1 90 ? -13.356 -1.593 13.288 1.00 78.31 90 ARG A C 1
ATOM 672 O O . ARG A 1 90 ? -12.349 -1.329 12.643 1.00 78.31 90 ARG A O 1
ATOM 679 N N . PHE A 1 91 ? -13.548 -1.195 14.544 1.00 84.06 91 PHE A N 1
ATOM 680 C CA . PHE A 1 91 ? -12.571 -0.482 15.366 1.00 84.06 91 PHE A CA 1
ATOM 681 C C . PHE A 1 91 ? -11.983 -1.355 16.484 1.00 84.06 91 PHE A C 1
ATOM 683 O O . PHE A 1 91 ? -11.221 -0.844 17.298 1.00 84.06 91 PHE A O 1
ATOM 690 N N . ALA A 1 92 ? -12.355 -2.639 16.552 1.00 88.62 92 ALA A N 1
ATOM 691 C CA . ALA A 1 92 ? -11.760 -3.568 17.502 1.00 88.62 92 ALA A CA 1
ATOM 692 C C . ALA A 1 92 ? -10.279 -3.796 17.144 1.00 88.62 92 ALA A C 1
ATOM 694 O O . ALA A 1 92 ? -9.964 -3.935 15.955 1.00 88.62 92 ALA A O 1
ATOM 695 N N . PRO A 1 93 ? -9.367 -3.826 18.127 1.00 88.81 93 PRO A N 1
ATOM 696 C CA . PRO A 1 93 ? -7.933 -3.933 17.870 1.00 88.81 93 PRO A CA 1
ATOM 697 C C . PRO A 1 93 ? -7.570 -5.218 17.114 1.00 88.81 93 PRO A C 1
ATOM 699 O O . PRO A 1 93 ? -6.795 -5.164 16.160 1.00 88.81 93 PRO A O 1
ATOM 702 N N . GLU A 1 94 ? -8.211 -6.345 17.432 1.00 89.25 94 GLU A N 1
ATOM 703 C CA . GLU A 1 94 ? -7.999 -7.634 16.759 1.00 89.25 94 GLU A CA 1
ATOM 704 C C . GLU A 1 94 ? -8.369 -7.551 15.275 1.00 89.25 94 GLU A C 1
ATOM 706 O O . GLU A 1 94 ? -7.721 -8.137 14.405 1.00 89.25 94 GLU A O 1
ATOM 711 N N . PHE A 1 95 ? -9.424 -6.793 14.970 1.00 88.50 95 PHE A N 1
ATOM 712 C CA . PHE A 1 95 ? -9.878 -6.583 13.606 1.00 88.50 95 PHE A CA 1
ATOM 713 C C . PHE A 1 95 ? -8.930 -5.673 12.825 1.00 88.50 95 PHE A C 1
ATOM 715 O O . PHE A 1 95 ? -8.614 -5.955 11.669 1.00 88.50 95 PHE A O 1
ATOM 722 N N . ILE A 1 96 ? -8.464 -4.598 13.461 1.00 91.50 96 ILE A N 1
ATOM 723 C CA . ILE A 1 96 ? -7.502 -3.663 12.883 1.00 91.50 96 ILE A CA 1
ATOM 724 C C . ILE A 1 96 ? -6.195 -4.388 12.542 1.00 91.50 96 ILE A C 1
ATOM 726 O O . ILE A 1 96 ? -5.709 -4.239 11.420 1.00 91.50 96 ILE A O 1
ATOM 730 N N . GLU A 1 97 ? -5.674 -5.201 13.464 1.00 91.06 97 GLU A N 1
ATOM 731 C CA . GLU A 1 97 ? -4.436 -5.963 13.285 1.00 91.06 97 GLU A CA 1
ATOM 732 C C . GLU A 1 97 ? -4.585 -7.041 12.203 1.00 91.06 97 GLU A C 1
ATOM 734 O O . GLU A 1 97 ? -3.779 -7.111 11.271 1.00 91.06 97 GLU A O 1
ATOM 739 N N . LYS A 1 98 ? -5.653 -7.851 12.269 1.00 90.50 98 LYS A N 1
ATOM 740 C CA . LYS A 1 98 ? -5.940 -8.874 11.252 1.00 90.50 98 LYS A CA 1
ATOM 741 C C . LYS A 1 98 ? -6.058 -8.251 9.865 1.00 90.50 98 LYS A C 1
ATOM 743 O O . LYS A 1 98 ? -5.511 -8.783 8.900 1.00 90.50 98 LYS A O 1
ATOM 748 N N . ARG A 1 99 ? -6.755 -7.117 9.756 1.00 91.56 99 ARG A N 1
ATOM 749 C CA . ARG A 1 99 ? -6.884 -6.381 8.498 1.00 91.56 99 ARG A CA 1
ATOM 750 C C . ARG A 1 99 ? -5.533 -5.853 8.019 1.00 91.56 99 ARG A C 1
ATOM 752 O O . ARG A 1 99 ? -5.251 -6.017 6.840 1.00 91.56 99 ARG A O 1
ATOM 759 N N . GLY A 1 100 ? -4.699 -5.294 8.897 1.00 92.69 100 GLY A N 1
ATOM 760 C CA . GLY A 1 100 ? -3.346 -4.840 8.551 1.00 92.69 100 GLY A CA 1
ATOM 761 C C . GLY A 1 100 ? -2.503 -5.949 7.914 1.00 92.69 100 GLY A C 1
ATOM 762 O O . GLY A 1 100 ? -1.985 -5.768 6.816 1.00 92.69 100 GLY A O 1
ATOM 763 N N . LYS A 1 101 ? -2.483 -7.145 8.520 1.00 92.94 101 LYS A N 1
ATOM 764 C CA . LYS A 1 101 ? -1.773 -8.320 7.975 1.00 92.94 101 LYS A CA 1
ATOM 765 C C . LYS A 1 101 ? -2.273 -8.722 6.584 1.00 92.94 101 LYS A C 1
ATOM 767 O O . LYS A 1 101 ? -1.479 -9.041 5.705 1.00 92.94 101 LYS A O 1
ATOM 772 N N . LEU A 1 102 ? -3.588 -8.699 6.368 1.00 92.62 102 LEU A N 1
ATOM 773 C CA . LEU A 1 102 ? -4.177 -9.030 5.066 1.00 92.62 102 LEU A CA 1
ATOM 774 C C . LEU A 1 102 ? -3.888 -7.959 4.007 1.00 92.62 102 LEU A C 1
ATOM 776 O O . LEU A 1 102 ? -3.656 -8.305 2.852 1.00 92.62 102 LEU A O 1
ATOM 780 N N . LEU A 1 103 ? -3.865 -6.680 4.392 1.00 94.31 103 LEU A N 1
ATOM 781 C CA . LEU A 1 103 ? -3.454 -5.587 3.509 1.00 94.31 103 LEU A CA 1
ATOM 782 C C . LEU A 1 103 ? -1.977 -5.705 3.122 1.00 94.31 103 LEU A C 1
ATOM 784 O O . LEU A 1 103 ? -1.638 -5.504 1.959 1.00 94.31 103 LEU A O 1
ATOM 788 N N . GLU A 1 104 ? -1.110 -6.093 4.057 1.00 95.00 104 GLU A N 1
ATOM 789 C CA . GLU A 1 104 ? 0.299 -6.347 3.759 1.00 95.00 104 GLU A CA 1
ATOM 790 C C . GLU A 1 104 ? 0.472 -7.488 2.754 1.00 95.00 104 GLU A C 1
ATOM 792 O O . GLU A 1 104 ? 1.190 -7.338 1.768 1.00 95.00 104 GLU A O 1
ATOM 797 N N . LEU A 1 105 ? -0.219 -8.612 2.965 1.00 92.94 105 LEU A N 1
ATOM 798 C CA . LEU A 1 105 ? -0.197 -9.744 2.035 1.00 92.94 105 LEU A CA 1
ATOM 799 C C . LEU A 1 105 ? -0.713 -9.350 0.648 1.00 92.94 105 LEU A C 1
ATOM 801 O O . LEU A 1 105 ? -0.090 -9.696 -0.355 1.00 92.94 105 LEU A O 1
ATOM 805 N N . PHE A 1 106 ? -1.806 -8.585 0.598 1.00 93.75 106 PHE A N 1
ATOM 806 C CA . PHE A 1 106 ? -2.360 -8.039 -0.637 1.00 93.75 106 PHE A CA 1
ATOM 807 C C . PHE A 1 106 ? -1.311 -7.216 -1.398 1.00 93.75 106 PHE A C 1
ATOM 809 O O . PHE A 1 106 ? -1.030 -7.510 -2.558 1.00 93.75 106 PHE A O 1
ATOM 816 N N . LEU A 1 107 ? -0.674 -6.239 -0.744 1.00 94.75 107 LEU A N 1
ATOM 817 C CA . LEU A 1 107 ? 0.338 -5.399 -1.388 1.00 94.75 107 LEU A CA 1
ATOM 818 C C . LEU A 1 107 ? 1.577 -6.193 -1.808 1.00 94.75 107 LEU A C 1
ATOM 820 O O . LEU A 1 107 ? 2.076 -5.990 -2.912 1.00 94.75 107 LEU A O 1
ATOM 824 N N . LYS A 1 108 ? 2.044 -7.129 -0.972 1.00 93.50 108 LYS A N 1
ATOM 825 C CA . LYS A 1 108 ? 3.162 -8.027 -1.299 1.00 93.50 108 LYS A CA 1
ATOM 826 C C . LYS A 1 108 ? 2.896 -8.814 -2.581 1.00 93.50 108 LYS A C 1
ATOM 828 O O . LYS A 1 108 ? 3.792 -8.956 -3.409 1.00 93.50 108 LYS A O 1
ATOM 833 N N . GLN A 1 109 ? 1.668 -9.288 -2.777 1.00 91.06 109 GLN A N 1
ATOM 834 C CA . 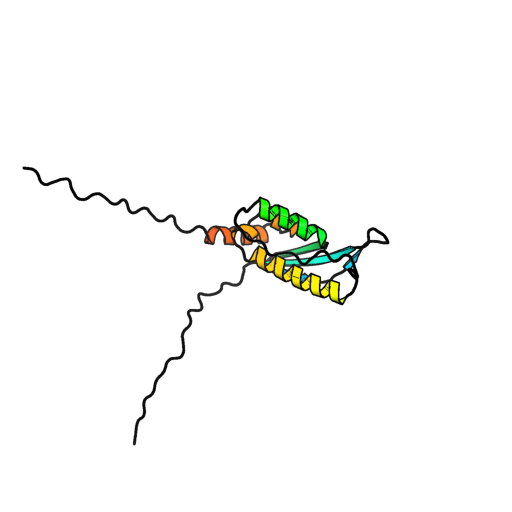GLN A 1 109 ? 1.271 -9.982 -4.002 1.00 91.06 109 GLN A CA 1
ATOM 835 C C . GLN A 1 109 ? 1.222 -9.045 -5.215 1.00 91.06 109 GLN A C 1
ATOM 837 O O . GLN A 1 109 ? 1.685 -9.441 -6.283 1.00 91.06 109 GLN A O 1
ATOM 842 N N . LEU A 1 110 ? 0.744 -7.802 -5.057 1.00 91.81 110 LEU A N 1
ATOM 843 C CA . LEU A 1 110 ? 0.765 -6.815 -6.145 1.00 91.81 110 LEU A CA 1
ATOM 844 C C . LEU A 1 110 ? 2.191 -6.519 -6.618 1.00 91.81 110 LEU A C 1
ATOM 846 O O . LEU A 1 110 ? 2.461 -6.584 -7.815 1.00 91.81 110 LEU A O 1
ATOM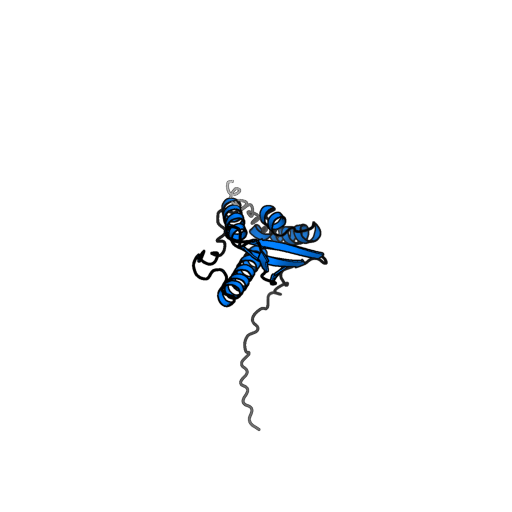 850 N N . ILE A 1 111 ? 3.109 -6.238 -5.687 1.00 92.31 111 ILE A N 1
ATOM 851 C CA . ILE A 1 111 ? 4.494 -5.888 -6.035 1.00 92.31 111 ILE A CA 1
ATOM 852 C C . ILE A 1 111 ? 5.309 -7.087 -6.534 1.00 92.31 111 ILE A C 1
ATOM 854 O O . ILE A 1 111 ? 6.315 -6.906 -7.213 1.00 92.31 111 ILE A O 1
ATOM 858 N N . SER A 1 112 ? 4.879 -8.312 -6.215 1.00 89.81 112 SER A N 1
ATOM 859 C CA . SER A 1 112 ? 5.498 -9.535 -6.736 1.00 89.81 112 SER A CA 1
ATOM 860 C C . SER A 1 112 ? 5.114 -9.802 -8.192 1.00 89.81 112 SER A C 1
ATOM 862 O O . SER A 1 112 ? 5.815 -10.543 -8.879 1.00 89.81 112 SER A O 1
ATOM 864 N N . HIS A 1 113 ? 4.004 -9.229 -8.674 1.00 89.56 113 HIS A N 1
ATOM 865 C CA . HIS A 1 113 ? 3.534 -9.460 -10.032 1.00 89.56 113 HIS A CA 1
ATOM 866 C C . HIS A 1 113 ? 4.151 -8.436 -11.009 1.00 89.56 113 HIS A C 1
ATOM 868 O O . HIS A 1 113 ? 3.841 -7.246 -10.926 1.00 89.56 113 HIS A O 1
ATOM 874 N N . PRO A 1 114 ? 4.957 -8.874 -11.994 1.00 87.69 114 PRO A N 1
ATOM 875 C CA . PRO A 1 114 ? 5.803 -8.009 -12.828 1.00 87.69 114 PRO A CA 1
ATOM 876 C C . PRO A 1 114 ? 5.009 -7.006 -13.673 1.00 87.69 114 PRO A C 1
ATOM 878 O O . PRO A 1 114 ? 5.436 -5.871 -13.849 1.00 87.69 114 PRO A O 1
ATOM 881 N N . ILE A 1 115 ? 3.820 -7.393 -14.141 1.00 89.25 115 ILE A N 1
ATOM 882 C CA . ILE A 1 115 ? 2.947 -6.486 -14.898 1.00 89.25 115 ILE A CA 1
ATOM 883 C C . ILE A 1 115 ? 2.320 -5.441 -13.966 1.00 89.25 115 ILE A C 1
ATOM 885 O O . ILE A 1 115 ? 2.349 -4.254 -14.265 1.00 89.25 115 ILE A O 1
ATOM 889 N N . VAL A 1 116 ? 1.798 -5.866 -12.810 1.00 91.69 116 VAL A N 1
ATOM 890 C CA . VAL A 1 116 ? 1.014 -5.012 -11.900 1.00 91.69 116 VAL A CA 1
ATOM 891 C C . VAL A 1 116 ? 1.910 -3.996 -11.211 1.00 91.69 116 VAL A C 1
ATOM 893 O O . VAL A 1 116 ? 1.532 -2.836 -11.090 1.00 91.69 116 VAL A O 1
ATOM 896 N N . VAL A 1 117 ? 3.110 -4.419 -10.803 1.00 92.31 117 VAL A N 1
ATOM 897 C CA . VAL A 1 117 ? 4.076 -3.552 -10.127 1.00 92.31 117 VAL A CA 1
ATOM 898 C C . VAL A 1 117 ? 4.502 -2.374 -11.006 1.00 92.31 117 VAL A C 1
ATOM 900 O O . VAL A 1 117 ? 4.758 -1.292 -10.492 1.00 92.31 117 VAL A O 1
ATOM 903 N N . SER A 1 118 ? 4.516 -2.560 -12.330 1.00 91.56 118 SER A N 1
ATOM 904 C CA . SER A 1 118 ? 4.886 -1.523 -13.299 1.00 91.56 118 SER A CA 1
ATOM 905 C C . SER A 1 118 ? 3.769 -0.521 -13.615 1.00 91.56 118 SER A C 1
ATOM 907 O O . SER A 1 118 ? 4.022 0.483 -14.282 1.00 91.56 118 SER A O 1
ATOM 909 N N . LEU A 1 119 ? 2.537 -0.765 -13.147 1.00 93.31 119 LEU A N 1
ATOM 910 C CA . LEU A 1 119 ? 1.398 0.095 -13.454 1.00 93.31 119 LEU A CA 1
ATOM 911 C C . LEU A 1 119 ? 1.490 1.438 -12.706 1.00 93.31 119 LEU A C 1
ATOM 913 O O . LEU A 1 119 ? 1.695 1.457 -11.489 1.00 93.31 119 LEU A O 1
ATOM 917 N N . PRO A 1 120 ? 1.236 2.571 -13.389 1.00 93.50 120 PRO A N 1
ATOM 918 C CA . PRO A 1 120 ? 1.385 3.902 -12.797 1.00 93.50 120 PRO A CA 1
ATOM 919 C C . PRO A 1 120 ? 0.426 4.140 -11.625 1.00 93.50 120 PRO A C 1
ATOM 921 O O . PRO A 1 120 ? 0.800 4.751 -10.634 1.00 93.50 120 PRO A O 1
ATOM 924 N N . MET A 1 121 ? -0.788 3.593 -11.692 1.00 94.44 121 MET A N 1
ATOM 925 C CA . MET A 1 121 ? -1.790 3.685 -10.624 1.00 94.44 121 MET A CA 1
ATOM 926 C C . MET A 1 121 ? -1.333 3.060 -9.296 1.00 94.44 121 MET A C 1
ATOM 928 O O . MET A 1 121 ? -1.674 3.584 -8.236 1.00 94.44 121 MET A O 1
ATOM 932 N N . LEU A 1 122 ? -0.521 1.991 -9.324 1.00 94.94 122 LEU A N 1
ATOM 933 C CA . LEU A 1 122 ? 0.065 1.440 -8.098 1.00 94.94 122 LEU A CA 1
ATOM 934 C C . LEU A 1 122 ? 1.148 2.371 -7.546 1.00 94.94 122 LEU A C 1
ATOM 936 O O . LEU A 1 122 ? 1.165 2.632 -6.346 1.00 94.94 122 LEU A O 1
ATOM 940 N N . ALA A 1 123 ? 2.016 2.893 -8.417 1.00 95.06 123 ALA A N 1
ATOM 941 C CA . ALA A 1 123 ? 3.059 3.838 -8.029 1.00 95.06 123 ALA A CA 1
ATOM 942 C C . ALA A 1 123 ? 2.471 5.119 -7.417 1.00 95.06 123 ALA A C 1
ATOM 944 O O . ALA A 1 123 ? 2.945 5.567 -6.379 1.00 95.06 123 ALA A O 1
ATOM 945 N N . THR A 1 124 ? 1.397 5.666 -7.997 1.00 96.00 124 THR A N 1
ATOM 946 C CA . THR A 1 124 ? 0.679 6.823 -7.443 1.00 96.00 124 THR A CA 1
ATOM 947 C C . THR A 1 124 ? 0.020 6.495 -6.105 1.00 96.00 124 THR A C 1
ATOM 949 O O . THR A 1 124 ? 0.106 7.290 -5.176 1.00 96.00 124 THR A O 1
ATOM 952 N N . PHE A 1 125 ? -0.612 5.324 -5.974 1.00 96.44 125 PHE A N 1
ATOM 953 C CA . PHE A 1 125 ? -1.209 4.897 -4.706 1.00 96.44 125 PHE A CA 1
ATOM 954 C C . PHE A 1 125 ? -0.166 4.705 -3.595 1.00 96.44 125 PHE A C 1
ATOM 956 O O . PHE A 1 125 ? -0.447 4.969 -2.436 1.00 96.44 125 PHE A O 1
ATOM 963 N N . LEU A 1 126 ? 1.044 4.252 -3.920 1.00 96.50 126 LEU A N 1
ATOM 964 C CA . LEU A 1 126 ? 2.114 4.060 -2.937 1.00 96.50 126 LEU A CA 1
ATOM 965 C C . LEU A 1 126 ? 3.034 5.279 -2.778 1.00 96.50 126 LEU A C 1
ATOM 967 O O . LEU A 1 126 ? 4.012 5.192 -2.035 1.00 96.50 126 LEU A O 1
ATOM 971 N N . ASP A 1 127 ? 2.720 6.384 -3.460 1.00 96.25 127 ASP A N 1
ATOM 972 C CA . ASP A 1 127 ? 3.528 7.607 -3.514 1.00 96.25 127 ASP A CA 1
ATOM 973 C C . ASP A 1 127 ? 5.010 7.312 -3.817 1.00 96.25 127 ASP A C 1
ATOM 975 O O . ASP A 1 127 ? 5.933 7.742 -3.121 1.00 96.25 127 ASP A O 1
ATOM 979 N N . TRP A 1 128 ? 5.246 6.458 -4.820 1.00 95.12 128 TRP A N 1
ATOM 980 C CA . TRP A 1 128 ? 6.589 5.996 -5.146 1.00 95.12 128 TRP A CA 1
ATOM 981 C C . TRP A 1 128 ? 7.419 7.085 -5.837 1.00 95.12 128 TRP A C 1
ATOM 983 O O . TRP A 1 128 ? 7.020 7.580 -6.893 1.00 95.12 128 TRP A O 1
ATOM 993 N N . PRO A 1 129 ? 8.618 7.402 -5.316 1.00 94.56 129 PRO A N 1
ATOM 994 C CA . PRO A 1 129 ? 9.583 8.238 -6.002 1.00 94.56 129 PRO A CA 1
ATOM 995 C C . PRO A 1 129 ? 10.197 7.490 -7.189 1.00 94.56 129 PRO A C 1
ATOM 997 O O . PRO A 1 129 ? 10.206 6.256 -7.247 1.00 94.56 129 PRO A O 1
ATOM 1000 N N . GLU A 1 130 ? 10.801 8.253 -8.095 1.00 92.12 130 GLU A N 1
ATOM 1001 C CA . GLU A 1 130 ? 11.379 7.747 -9.344 1.00 92.12 130 GLU A CA 1
ATOM 1002 C C . GLU A 1 130 ? 12.285 6.505 -9.194 1.00 92.12 130 GLU A C 1
ATOM 1004 O O . GLU A 1 130 ? 12.135 5.577 -9.988 1.00 92.12 130 GLU A O 1
ATOM 1009 N N . PRO A 1 131 ? 13.165 6.379 -8.174 1.00 91.94 131 PRO A N 1
ATOM 1010 C CA . PRO A 1 131 ? 13.987 5.176 -8.017 1.00 91.94 131 PRO A CA 1
ATOM 1011 C C . PRO A 1 131 ? 13.169 3.893 -7.807 1.00 91.94 131 PRO A C 1
ATOM 1013 O O . PRO A 1 131 ? 13.526 2.836 -8.331 1.00 91.94 131 PRO A O 1
ATOM 1016 N N . LEU A 1 132 ? 12.059 3.977 -7.064 1.00 92.56 132 LEU A N 1
ATOM 1017 C CA . LEU A 1 132 ? 11.161 2.844 -6.833 1.00 92.56 132 LEU A CA 1
ATOM 1018 C C . LEU A 1 132 ? 10.343 2.521 -8.086 1.00 92.56 132 LEU A C 1
ATOM 1020 O O . LEU A 1 132 ? 10.196 1.349 -8.433 1.00 92.56 132 LEU A O 1
ATOM 1024 N N . VAL A 1 133 ? 9.887 3.545 -8.810 1.00 93.38 133 VAL A N 1
ATOM 1025 C CA . VAL A 1 133 ? 9.192 3.371 -10.095 1.00 93.38 133 VAL A CA 1
ATOM 1026 C C . VAL A 1 133 ? 10.105 2.702 -11.124 1.00 93.38 133 VAL A C 1
ATOM 1028 O O . VAL A 1 133 ? 9.706 1.729 -11.764 1.00 93.38 133 VAL A O 1
ATOM 1031 N N . GLY A 1 134 ? 11.357 3.147 -11.241 1.00 91.75 134 GLY A N 1
ATOM 1032 C CA . GLY A 1 134 ? 12.345 2.539 -12.132 1.00 91.75 134 GLY A CA 1
ATOM 1033 C C . GLY A 1 134 ? 12.630 1.075 -11.783 1.00 91.75 134 GLY A C 1
ATOM 1034 O O . GLY A 1 134 ? 12.675 0.220 -12.671 1.00 91.75 134 GLY A O 1
ATOM 1035 N N . ALA A 1 135 ? 12.748 0.755 -10.490 1.00 90.00 135 ALA A N 1
ATOM 1036 C CA . ALA A 1 135 ? 12.913 -0.621 -10.021 1.00 90.00 135 ALA A CA 1
ATOM 1037 C C . ALA A 1 135 ? 11.711 -1.510 -10.379 1.00 90.00 135 ALA A C 1
ATOM 1039 O O . ALA A 1 135 ? 11.886 -2.647 -10.822 1.00 90.00 135 ALA A O 1
ATOM 1040 N N . ALA A 1 136 ? 10.495 -0.981 -10.241 1.00 90.69 136 ALA A N 1
ATOM 1041 C CA . ALA A 1 136 ? 9.267 -1.664 -10.623 1.00 90.69 136 ALA A CA 1
ATOM 1042 C C . ALA A 1 136 ? 9.178 -1.906 -12.139 1.00 90.69 136 ALA A C 1
ATOM 1044 O O . ALA A 1 136 ? 8.850 -3.007 -12.581 1.00 90.69 136 ALA A O 1
ATOM 1045 N N . GLN A 1 137 ? 9.532 -0.915 -12.959 1.00 89.31 137 GLN A N 1
ATOM 1046 C CA . GLN A 1 137 ? 9.556 -1.054 -14.418 1.00 89.31 137 GLN A CA 1
ATOM 1047 C C . GLN A 1 137 ? 10.604 -2.070 -14.892 1.00 89.31 137 GLN A C 1
ATOM 1049 O O . GLN A 1 137 ? 10.358 -2.823 -15.837 1.00 89.31 137 GLN A O 1
ATOM 1054 N N . ALA A 1 138 ? 11.762 -2.128 -14.229 1.00 87.31 138 ALA A N 1
ATOM 1055 C CA . ALA A 1 138 ? 12.807 -3.098 -14.542 1.00 87.31 138 ALA A CA 1
ATOM 1056 C C . ALA A 1 138 ? 12.344 -4.553 -14.339 1.00 87.31 138 ALA A C 1
ATOM 1058 O O . ALA A 1 138 ? 12.829 -5.441 -15.039 1.00 87.31 138 ALA A O 1
ATOM 1059 N N . LEU A 1 139 ? 11.390 -4.807 -13.432 1.00 82.25 139 LEU A N 1
ATOM 1060 C CA . LEU A 1 139 ? 10.800 -6.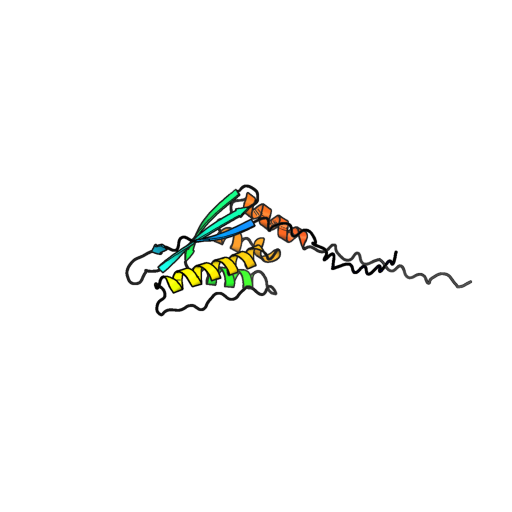136 -13.244 1.00 82.25 139 LEU A CA 1
ATOM 1061 C C . LEU A 1 139 ? 9.917 -6.567 -14.415 1.00 82.25 139 LEU A C 1
ATOM 1063 O O . LEU A 1 139 ? 10.006 -7.717 -14.837 1.00 82.25 139 LEU A O 1
ATOM 1067 N N . SER A 1 140 ? 9.096 -5.665 -14.960 1.00 80.25 140 SER A N 1
ATOM 1068 C CA . SER A 1 140 ? 8.211 -6.001 -16.085 1.00 80.25 140 SER A CA 1
ATOM 1069 C C . SER A 1 140 ? 9.000 -6.400 -17.332 1.00 80.25 140 SER A C 1
ATOM 1071 O O . SER A 1 140 ? 8.665 -7.381 -17.990 1.00 80.25 140 SER A O 1
ATOM 1073 N N . LYS A 1 141 ? 10.098 -5.691 -17.620 1.00 75.81 141 LYS A N 1
ATOM 1074 C CA . LYS A 1 141 ? 10.951 -5.942 -18.796 1.00 75.81 141 LYS A CA 1
ATOM 1075 C C . LYS A 1 141 ? 11.649 -7.305 -18.772 1.00 75.81 141 LYS A C 1
ATOM 1077 O O . LYS A 1 141 ? 12.108 -7.779 -19.800 1.00 75.81 141 LYS A O 1
ATOM 1082 N N . ARG A 1 142 ? 11.733 -7.958 -17.608 1.00 66.50 142 ARG A N 1
ATOM 1083 C CA . ARG A 1 142 ? 12.316 -9.305 -17.477 1.00 66.50 142 ARG A CA 1
ATOM 1084 C C . ARG A 1 142 ? 11.352 -10.423 -17.888 1.00 66.50 142 ARG A C 1
ATOM 1086 O O . ARG A 1 142 ? 11.785 -11.566 -17.989 1.00 66.50 142 ARG A O 1
ATOM 1093 N N . VAL A 1 143 ? 10.064 -10.117 -18.071 1.00 63.66 143 VAL A N 1
ATOM 1094 C CA . VAL A 1 143 ? 9.010 -11.101 -18.385 1.00 63.66 143 VAL A CA 1
ATOM 1095 C C . VAL A 1 143 ? 8.618 -11.110 -19.857 1.00 63.66 143 VAL A C 1
ATOM 1097 O O . VAL A 1 143 ? 7.963 -12.053 -20.297 1.00 63.66 143 VAL A O 1
ATOM 1100 N N . GLU A 1 144 ? 9.071 -10.134 -20.643 1.00 57.81 144 GLU A N 1
ATOM 1101 C CA . GLU A 1 144 ? 9.035 -10.248 -22.100 1.00 57.81 144 GLU A CA 1
ATOM 1102 C C . GLU A 1 144 ? 9.899 -11.447 -22.508 1.00 57.81 144 GLU A C 1
ATOM 1104 O O . GLU A 1 144 ? 11.130 -11.391 -22.510 1.00 57.81 144 GLU A O 1
ATOM 1109 N N . LEU A 1 145 ? 9.234 -12.576 -22.777 1.00 51.81 145 LEU A N 1
ATOM 1110 C CA . LEU A 1 145 ? 9.870 -13.730 -23.389 1.00 51.81 145 LEU A CA 1
ATOM 1111 C C . LEU A 1 145 ? 10.511 -13.263 -24.700 1.00 51.81 145 LEU A C 1
ATOM 1113 O O . LEU A 1 145 ? 9.878 -12.490 -25.429 1.00 51.81 145 LEU A O 1
ATOM 1117 N N . PRO A 1 146 ? 11.727 -13.733 -25.032 1.00 49.06 146 PRO A N 1
ATOM 1118 C CA . PRO A 1 146 ? 12.248 -13.531 -26.371 1.00 49.06 146 PRO A CA 1
ATOM 1119 C C . PRO A 1 146 ? 11.196 -14.071 -27.337 1.00 49.06 146 PRO A C 1
ATOM 1121 O O . PRO A 1 146 ? 10.695 -15.185 -27.143 1.00 49.06 146 PRO A O 1
ATOM 1124 N N . ALA A 1 147 ? 10.808 -13.248 -28.315 1.00 52.50 147 ALA A N 1
ATOM 1125 C CA . ALA A 1 147 ? 9.971 -13.694 -29.413 1.00 52.50 147 ALA A CA 1
ATOM 1126 C C . ALA A 1 147 ? 10.537 -15.036 -29.880 1.00 52.50 147 ALA A C 1
ATOM 1128 O O . ALA A 1 147 ? 11.740 -15.126 -30.125 1.00 52.50 147 ALA A O 1
ATOM 1129 N N . LEU A 1 148 ? 9.706 -16.084 -29.904 1.00 45.69 148 LEU A N 1
ATOM 1130 C CA . LEU A 1 148 ? 10.067 -17.315 -30.592 1.00 45.69 148 LEU A CA 1
ATOM 1131 C C . LEU A 1 148 ? 10.451 -16.869 -31.996 1.00 45.69 148 LEU A C 1
ATOM 1133 O O . LEU A 1 148 ? 9.575 -16.467 -32.762 1.00 45.69 148 LEU A O 1
ATOM 1137 N N . GLU A 1 149 ? 11.753 -16.832 -32.279 1.00 53.88 149 GLU A N 1
ATOM 1138 C CA . GLU A 1 149 ? 12.230 -16.616 -33.627 1.00 53.88 149 GLU A CA 1
ATOM 1139 C C . GLU A 1 149 ? 11.605 -17.751 -34.417 1.00 53.88 149 GLU A C 1
ATOM 1141 O O . GLU A 1 149 ? 11.905 -18.928 -34.197 1.00 53.88 149 GLU A O 1
ATOM 1146 N N . VAL A 1 150 ? 10.609 -17.390 -35.225 1.00 55.47 150 VAL A N 1
ATOM 1147 C CA . VAL A 1 150 ? 9.985 -18.293 -36.171 1.00 55.47 150 VAL A CA 1
ATOM 1148 C C . VAL A 1 150 ? 11.131 -18.663 -37.086 1.00 55.47 150 VAL A C 1
ATOM 1150 O O . VAL A 1 150 ? 11.534 -17.863 -37.927 1.00 55.47 150 VAL A O 1
ATOM 1153 N N . ALA A 1 151 ? 11.741 -19.815 -36.813 1.00 58.41 151 ALA A N 1
ATOM 1154 C CA . ALA A 1 151 ? 12.709 -20.413 -37.698 1.00 58.41 151 ALA A CA 1
ATOM 1155 C C . ALA A 1 151 ? 11.999 -20.503 -39.042 1.00 58.41 151 ALA A C 1
ATOM 1157 O O . ALA A 1 151 ? 11.023 -21.244 -39.182 1.00 58.41 151 ALA A O 1
ATOM 1158 N N . ASP A 1 152 ? 12.429 -19.645 -39.961 1.00 55.97 152 ASP A N 1
ATOM 1159 C CA . ASP A 1 152 ? 12.030 -19.647 -41.351 1.00 55.97 152 ASP A CA 1
ATOM 1160 C C . ASP A 1 152 ? 12.355 -21.048 -41.864 1.00 55.97 152 ASP A C 1
ATOM 1162 O O . ASP A 1 152 ? 13.513 -21.412 -42.089 1.00 55.97 152 ASP A O 1
ATOM 1166 N N . GLY A 1 153 ? 11.332 -21.901 -41.870 1.00 58.00 153 GLY A N 1
ATOM 1167 C CA . GLY A 1 153 ? 11.406 -23.242 -42.406 1.00 58.00 153 GLY A CA 1
ATOM 1168 C C . GLY A 1 153 ? 11.525 -23.102 -43.909 1.00 58.00 153 GLY A C 1
ATOM 1169 O O . GLY A 1 153 ? 10.520 -23.192 -44.605 1.00 58.00 153 GLY A O 1
ATOM 1170 N N . GLY A 1 154 ? 12.739 -22.830 -44.386 1.00 56.72 154 GLY A N 1
ATOM 1171 C CA . GLY A 1 154 ? 13.080 -22.897 -45.794 1.00 56.72 154 GLY A CA 1
ATOM 1172 C C . GLY A 1 154 ? 12.703 -24.279 -46.312 1.00 56.72 154 GLY A C 1
ATOM 1173 O O . GLY A 1 154 ? 13.310 -25.275 -45.923 1.00 56.72 154 GLY A O 1
ATOM 1174 N N . ASP A 1 155 ? 11.663 -24.314 -47.139 1.00 62.03 155 ASP A N 1
ATOM 1175 C CA . ASP A 1 155 ? 11.137 -25.487 -47.830 1.00 62.03 155 ASP A CA 1
ATOM 1176 C C . ASP A 1 155 ? 12.242 -26.079 -48.732 1.00 62.03 155 ASP A C 1
ATOM 1178 O O . ASP A 1 155 ? 12.638 -25.435 -49.709 1.00 62.03 155 ASP A O 1
ATOM 1182 N N . PRO A 1 156 ? 12.805 -27.269 -48.442 1.00 65.19 156 PRO A N 1
ATOM 1183 C CA . PRO A 1 156 ? 13.906 -27.817 -49.220 1.00 65.19 156 PRO A CA 1
ATOM 1184 C C . PRO A 1 156 ? 13.378 -28.799 -50.271 1.00 65.19 156 PRO A C 1
ATOM 1186 O O . PRO A 1 156 ? 13.734 -29.973 -50.258 1.00 65.19 156 PRO A O 1
ATOM 1189 N N . LEU A 1 157 ? 12.513 -28.351 -51.180 1.00 58.31 157 LEU A N 1
ATOM 1190 C CA . LEU A 1 157 ? 12.101 -29.160 -52.332 1.00 58.31 157 LEU A CA 1
ATOM 1191 C C . LEU A 1 157 ? 11.804 -28.270 -53.545 1.00 58.31 157 LEU A C 1
ATOM 1193 O O . LEU A 1 157 ? 10.649 -27.983 -53.847 1.00 58.31 157 LEU A O 1
ATOM 1197 N N . SER A 1 158 ? 12.842 -27.860 -54.283 1.00 64.50 158 SER A N 1
ATOM 1198 C CA . SER A 1 158 ? 12.623 -27.310 -55.631 1.00 64.50 158 SER A CA 1
ATOM 1199 C C . SER A 1 158 ? 13.565 -27.761 -56.746 1.00 64.50 158 SER A C 1
ATOM 1201 O O . SER A 1 158 ? 13.335 -27.331 -57.867 1.00 64.50 158 SER A O 1
ATOM 1203 N N . ASP A 1 159 ? 14.543 -28.648 -56.541 1.00 54.81 159 ASP A N 1
ATOM 1204 C CA . ASP A 1 159 ? 15.437 -29.049 -57.643 1.00 54.81 159 ASP A CA 1
ATOM 1205 C C . ASP A 1 159 ? 15.530 -30.569 -57.805 1.00 54.81 159 ASP A C 1
ATOM 1207 O O . ASP A 1 159 ? 16.443 -31.221 -57.305 1.00 54.81 159 ASP A O 1
ATOM 1211 N N . ALA A 1 160 ? 14.571 -31.138 -58.538 1.00 54.47 160 ALA A N 1
ATOM 1212 C CA . ALA A 1 160 ? 14.717 -32.442 -59.188 1.00 54.47 160 ALA A CA 1
ATOM 1213 C C . ALA A 1 160 ? 13.764 -32.563 -60.391 1.00 54.47 160 ALA A C 1
ATOM 1215 O O . ALA A 1 160 ? 12.775 -33.292 -60.346 1.00 54.47 160 ALA A O 1
ATOM 1216 N N . ALA A 1 161 ? 14.052 -31.835 -61.474 1.00 49.69 161 ALA A N 1
ATOM 1217 C CA . ALA A 1 161 ? 13.501 -32.133 -62.796 1.00 49.69 161 ALA A CA 1
ATOM 1218 C C . ALA A 1 161 ? 14.449 -31.648 -63.906 1.00 49.69 161 ALA A C 1
ATOM 1220 O O . ALA A 1 161 ? 14.416 -30.494 -64.331 1.00 49.69 161 ALA A O 1
ATOM 1221 N N . THR A 1 162 ? 15.299 -32.553 -64.383 1.00 54.75 162 THR A N 1
ATOM 1222 C CA . THR A 1 162 ? 15.829 -32.584 -65.753 1.00 54.75 162 THR A CA 1
ATOM 1223 C C . THR A 1 162 ? 16.070 -34.037 -66.117 1.00 54.75 162 THR A C 1
ATOM 1225 O O . THR A 1 162 ? 16.649 -34.755 -65.271 1.00 54.75 162 THR A O 1
#

Sequence (162 aa):
MDQCLLGSAAASVDAKRAESPPISIIVDDPQLEGYGPTKHTTYRLVSTGAGSSASCRHRFSEFGRVRDELMRASPGVVLPVLPEKQVLNRFAPEFIEKRGKLLELFLKQLISHPIVVSLPMLATFLDWPEPLVGAAQALSKRVELPALEVADGGDPLSDAAT

Organism: NCBI:txid221442

Secondary structure (DSSP, 8-state):
---------------------SEEEEEEEEEEESSGGG-EEEEEEEEEETTEEEEEEEEHHHHHHHHHHHHHHSTT--PPPPPP---TTTT-HHHHHHHHHHHHHHHHHHHHSHHHHT-HHHHHHTT--HHHHHHHHHHHTTTS------------------

InterPro domains:
  IPR001683 Phox homology [PF00787] (51-127)
  IPR001683 Phox homology [PS50195] (21-132)
  IPR001683 Phox homology [SM00312] (19-129)
  IPR036871 PX domain superfamily [G3DSA:3.30.1520.10] (7-130)
  IPR036871 PX domain superfamily [SSF64268] (19-130)